Protein AF-A0A7W1ADS9-F1 (afdb_monomer_lite)

Radius of gyration: 14.91 Å; chains: 1; bounding box: 28×30×38 Å

Sequence (70 aa):
MTQEQTERIIEDLGLPDQAIQSDELPWVPQGDRVWFKPLRFDLATGRWINILKVEGSGKVNRHRHTGGQV

pLDDT: mean 88.47, std 10.44, range [53.91, 98.5]

Structure (mmCIF, N/CA/C/O backbone):
data_AF-A0A7W1ADS9-F1
#
_entry.id   AF-A0A7W1ADS9-F1
#
loop_
_atom_site.group_PDB
_atom_site.id
_atom_site.type_symbol
_atom_site.label_atom_id
_atom_site.label_alt_id
_atom_site.label_comp_id
_atom_site.label_asym_id
_atom_site.label_entity_id
_atom_site.label_seq_id
_atom_site.pdbx_PDB_ins_code
_atom_site.Cartn_x
_atom_site.Cartn_y
_atom_site.Cartn_z
_atom_site.occupancy
_atom_site.B_iso_or_equiv
_atom_site.auth_seq_id
_atom_site.auth_comp_id
_atom_site.auth_asym_id
_atom_site.auth_atom_id
_atom_site.pdbx_PDB_model_num
ATOM 1 N N . MET A 1 1 ? 9.928 -20.101 -8.197 1.00 60.69 1 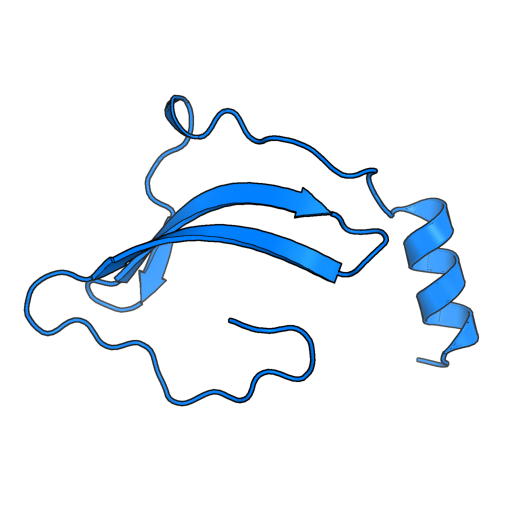MET A N 1
ATOM 2 C CA . MET A 1 1 ? 10.001 -19.038 -9.214 1.00 60.69 1 MET A CA 1
ATOM 3 C C . MET A 1 1 ? 11.448 -18.602 -9.301 1.00 60.69 1 MET A C 1
ATOM 5 O O . MET A 1 1 ? 12.035 -18.346 -8.254 1.00 60.69 1 MET A O 1
ATOM 9 N N . THR A 1 2 ? 12.052 -18.641 -10.483 1.00 89.38 2 THR A N 1
ATOM 10 C CA . THR A 1 2 ? 13.430 -18.175 -10.691 1.00 89.38 2 THR A CA 1
ATOM 11 C C . THR A 1 2 ? 13.444 -16.655 -10.856 1.00 89.38 2 THR A C 1
ATOM 13 O O . THR A 1 2 ? 12.433 -16.065 -11.232 1.00 89.38 2 THR A O 1
ATOM 16 N N . GLN A 1 3 ? 14.579 -16.009 -10.583 1.00 79.81 3 GLN A N 1
ATOM 17 C CA . GLN A 1 3 ? 14.741 -14.565 -10.793 1.00 79.81 3 GLN A CA 1
ATOM 18 C C . GLN A 1 3 ? 14.397 -14.158 -12.239 1.00 79.81 3 GLN A C 1
ATOM 20 O O . GLN A 1 3 ? 13.656 -13.208 -12.464 1.00 79.81 3 GLN A O 1
ATOM 25 N N . GLU A 1 4 ? 14.813 -14.979 -13.199 1.00 87.81 4 GLU A N 1
ATOM 26 C CA . GLU A 1 4 ? 14.549 -14.813 -14.631 1.00 87.81 4 GLU A CA 1
ATOM 27 C C . GLU A 1 4 ? 13.060 -14.960 -15.017 1.00 87.81 4 GLU A C 1
ATOM 29 O O . GLU A 1 4 ? 12.613 -14.478 -16.057 1.00 87.81 4 GLU A O 1
ATOM 34 N N . GLN A 1 5 ? 12.261 -15.668 -14.210 1.00 87.00 5 GLN A N 1
ATOM 35 C CA . GLN A 1 5 ? 10.805 -15.716 -14.385 1.00 87.00 5 GLN A CA 1
ATOM 36 C C . GLN A 1 5 ? 10.145 -14.438 -13.861 1.00 87.00 5 GLN A C 1
ATOM 38 O O . GLN A 1 5 ? 9.175 -13.973 -14.449 1.00 87.00 5 GLN A O 1
ATOM 43 N N . THR A 1 6 ? 10.667 -13.867 -12.775 1.00 81.25 6 THR A N 1
ATOM 44 C CA . THR A 1 6 ? 10.168 -12.612 -12.197 1.00 81.25 6 THR A CA 1
ATOM 45 C C . THR A 1 6 ? 10.440 -11.423 -13.114 1.00 81.25 6 THR A C 1
ATOM 47 O O . THR A 1 6 ? 9.533 -10.637 -13.362 1.00 81.25 6 THR A O 1
ATOM 50 N N . GLU A 1 7 ? 11.657 -11.314 -13.648 1.00 81.69 7 GLU A N 1
ATOM 51 C CA . GLU A 1 7 ? 12.061 -10.211 -14.534 1.00 81.69 7 GLU A CA 1
ATOM 52 C C . GLU A 1 7 ? 11.181 -10.138 -15.790 1.00 81.69 7 GLU A C 1
ATOM 54 O O . GLU A 1 7 ? 10.674 -9.074 -16.128 1.00 81.69 7 GLU A O 1
ATOM 59 N N . ARG A 1 8 ? 10.891 -11.289 -16.402 1.00 84.50 8 ARG A N 1
ATOM 60 C CA . ARG A 1 8 ? 10.030 -11.398 -17.589 1.00 84.50 8 ARG A CA 1
ATOM 61 C C . ARG A 1 8 ? 8.588 -10.962 -17.325 1.00 84.50 8 ARG A C 1
ATOM 63 O O . ARG A 1 8 ? 7.981 -10.291 -18.143 1.00 84.50 8 ARG A O 1
ATOM 70 N N . ILE A 1 9 ? 8.045 -11.301 -16.155 1.00 82.81 9 ILE A N 1
ATOM 71 C CA . ILE A 1 9 ? 6.698 -10.863 -15.761 1.00 82.81 9 ILE A CA 1
ATOM 72 C C . ILE A 1 9 ? 6.652 -9.351 -15.540 1.00 82.81 9 ILE A C 1
ATOM 74 O O . ILE A 1 9 ? 5.659 -8.719 -15.889 1.00 82.81 9 ILE A O 1
ATOM 78 N N . ILE A 1 10 ? 7.703 -8.770 -14.957 1.00 79.38 10 ILE A N 1
ATOM 79 C CA . ILE A 1 10 ? 7.795 -7.316 -14.786 1.00 79.38 10 ILE A CA 1
ATOM 80 C C . ILE A 1 10 ? 7.909 -6.630 -16.150 1.00 79.38 10 ILE A C 1
ATOM 82 O O . ILE A 1 10 ? 7.305 -5.585 -16.340 1.00 79.38 10 ILE A O 1
ATOM 86 N N . GLU A 1 11 ? 8.624 -7.205 -17.110 1.00 77.06 11 GLU A N 1
ATOM 87 C CA . GLU A 1 11 ? 8.690 -6.656 -18.467 1.00 77.06 11 GLU A CA 1
ATOM 88 C C . GLU A 1 11 ? 7.331 -6.725 -19.186 1.00 77.06 11 GLU A C 1
ATOM 90 O O . GLU A 1 11 ? 6.880 -5.729 -19.748 1.00 77.06 11 GLU A O 1
ATOM 95 N N . ASP A 1 12 ? 6.640 -7.865 -19.102 1.00 80.56 12 ASP A N 1
ATOM 96 C CA . ASP A 1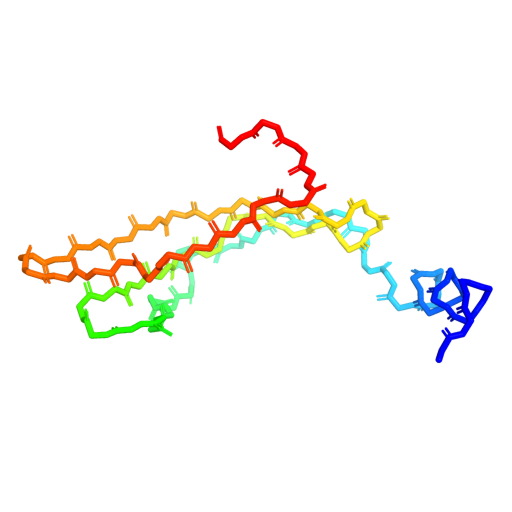 12 ? 5.381 -8.094 -19.821 1.00 80.56 12 ASP A CA 1
ATOM 97 C C . ASP A 1 12 ? 4.176 -7.372 -19.189 1.00 80.56 12 ASP A C 1
ATOM 99 O O . ASP A 1 12 ? 3.255 -6.949 -19.892 1.00 80.56 12 ASP A O 1
ATOM 103 N N . LEU A 1 13 ? 4.142 -7.267 -17.855 1.00 78.25 13 LEU A N 1
ATOM 104 C CA . LEU A 1 13 ? 2.983 -6.785 -17.087 1.00 78.25 13 LEU A CA 1
ATOM 105 C C . LEU A 1 13 ? 3.290 -5.572 -16.205 1.00 78.25 13 LEU A C 1
ATOM 107 O O . LEU A 1 13 ? 2.383 -5.035 -15.561 1.00 78.25 13 LEU A O 1
ATOM 111 N N . GLY A 1 14 ? 4.551 -5.148 -16.131 1.00 70.81 14 GLY A N 1
ATOM 112 C CA . GLY A 1 14 ? 4.959 -3.986 -15.359 1.00 70.81 14 GLY A CA 1
ATOM 113 C C . GLY A 1 14 ? 4.381 -2.732 -15.979 1.00 70.81 14 GLY A C 1
ATOM 114 O O . GLY A 1 14 ? 4.885 -2.205 -16.968 1.00 70.81 14 GLY A O 1
ATOM 115 N N . LEU A 1 15 ? 3.304 -2.236 -15.378 1.00 72.62 15 LEU A N 1
ATOM 116 C CA . LEU A 1 15 ? 2.791 -0.926 -15.732 1.00 72.62 15 LEU A CA 1
ATOM 117 C C . LEU A 1 15 ? 3.874 0.117 -15.429 1.00 72.62 15 LEU A C 1
ATOM 119 O O . LEU A 1 15 ? 4.510 0.043 -14.366 1.00 72.62 15 LEU A O 1
ATOM 123 N N . PRO A 1 16 ? 4.078 1.092 -16.334 1.00 75.94 16 PRO A N 1
ATOM 124 C CA . PRO A 1 16 ? 4.924 2.226 -16.024 1.00 75.94 16 PRO A CA 1
ATOM 125 C C . PRO A 1 16 ? 4.368 2.928 -14.791 1.00 75.94 16 PRO A C 1
ATOM 127 O O . PRO A 1 16 ? 3.195 2.787 -14.442 1.00 75.94 16 PRO A O 1
ATOM 130 N N . ASP A 1 17 ? 5.220 3.708 -14.151 1.00 88.94 17 ASP A N 1
ATOM 131 C CA . ASP A 1 17 ? 4.815 4.546 -13.042 1.00 88.94 17 ASP A CA 1
ATOM 132 C C . ASP A 1 17 ? 3.569 5.395 -13.365 1.00 88.94 17 ASP A C 1
ATOM 134 O O . ASP A 1 17 ? 3.529 6.133 -14.353 1.00 88.94 17 ASP A O 1
ATOM 138 N N . GLN A 1 18 ? 2.550 5.282 -12.514 1.00 90.31 18 GLN A N 1
ATOM 139 C CA . GLN A 1 18 ? 1.262 5.943 -12.682 1.00 90.31 18 GLN A CA 1
ATOM 140 C C . GLN A 1 18 ? 0.866 6.728 -11.439 1.00 90.31 18 GLN A C 1
ATOM 142 O O . GLN A 1 18 ? 0.805 6.191 -10.331 1.00 90.31 18 GLN A O 1
ATOM 147 N N . ALA A 1 19 ? 0.510 7.997 -11.648 1.00 93.38 19 ALA A N 1
ATOM 148 C CA . ALA A 1 19 ? -0.246 8.771 -10.676 1.00 93.38 19 ALA A CA 1
ATOM 149 C C . ALA A 1 19 ? -1.699 8.280 -10.648 1.00 93.38 19 ALA A C 1
ATOM 151 O O . ALA A 1 19 ? -2.336 8.122 -11.690 1.00 93.38 19 ALA A O 1
ATOM 152 N N . ILE A 1 20 ? -2.224 8.061 -9.448 1.00 93.50 20 ILE A N 1
ATOM 153 C CA . ILE A 1 20 ? -3.583 7.576 -9.235 1.00 93.50 20 ILE A CA 1
ATOM 154 C C . ILE A 1 20 ? -4.483 8.768 -8.912 1.00 93.50 20 ILE A C 1
ATOM 156 O O . ILE A 1 20 ? -4.137 9.591 -8.066 1.00 93.50 20 ILE A O 1
ATOM 160 N N . GLN A 1 21 ? -5.648 8.851 -9.564 1.00 95.31 21 GLN A N 1
ATOM 161 C CA . GLN A 1 21 ? -6.688 9.834 -9.234 1.00 95.31 21 GLN A CA 1
ATOM 162 C C . GLN A 1 21 ? -7.375 9.428 -7.930 1.00 95.31 21 GLN A C 1
ATOM 164 O O . GLN A 1 21 ? -8.464 8.860 -7.904 1.00 95.31 21 GLN A O 1
ATOM 169 N N . SER A 1 22 ? -6.680 9.660 -6.822 1.00 94.75 22 SER A N 1
ATOM 170 C CA . SER A 1 22 ? -7.070 9.161 -5.510 1.00 94.75 22 SER A CA 1
ATOM 171 C C . SER A 1 22 ? -8.455 9.639 -5.105 1.00 94.75 22 SER A C 1
ATOM 173 O O . SER A 1 22 ? -9.190 8.885 -4.480 1.00 94.75 22 SER A O 1
ATOM 175 N N . ASP A 1 23 ? -8.830 10.871 -5.441 1.00 94.69 23 ASP A N 1
ATOM 176 C CA . ASP A 1 23 ? -10.099 11.469 -5.016 1.00 94.69 23 ASP A CA 1
ATOM 177 C C . ASP A 1 23 ? -11.340 10.777 -5.574 1.00 94.69 23 ASP A C 1
ATOM 179 O O . ASP A 1 23 ? -12.385 10.807 -4.927 1.00 94.69 23 ASP A O 1
ATOM 183 N N . GLU A 1 24 ? -11.195 10.058 -6.684 1.00 96.44 24 GLU A N 1
ATOM 184 C CA . GLU A 1 24 ? -12.244 9.223 -7.271 1.00 96.44 24 GLU A CA 1
ATOM 185 C C . GLU A 1 24 ? -12.345 7.844 -6.596 1.00 96.44 24 GLU A C 1
ATOM 187 O O . GLU A 1 24 ? -13.317 7.115 -6.797 1.00 96.44 24 GLU A O 1
ATOM 192 N N . LEU A 1 25 ? -11.356 7.477 -5.772 1.00 94.88 25 LEU A N 1
ATOM 193 C CA . LEU A 1 25 ? -11.280 6.185 -5.099 1.00 94.88 25 LEU A CA 1
ATOM 194 C C . LEU A 1 25 ? -11.741 6.265 -3.635 1.00 94.88 25 LEU A C 1
ATOM 196 O O . LEU A 1 25 ? -11.398 7.206 -2.904 1.00 94.88 25 LEU A O 1
ATOM 200 N N . PRO A 1 26 ? -12.462 5.238 -3.151 1.00 97.12 26 PRO A N 1
ATOM 201 C CA . PRO A 1 26 ? -12.777 5.126 -1.737 1.00 97.12 26 PRO A CA 1
ATOM 202 C C . PRO A 1 26 ? -11.516 4.828 -0.911 1.00 97.12 26 PRO A C 1
ATOM 204 O O . PRO A 1 26 ? -10.503 4.342 -1.414 1.00 97.12 26 PRO A O 1
ATOM 207 N N . TRP A 1 27 ? -11.600 5.067 0.400 1.00 97.75 27 TRP A N 1
ATOM 208 C CA . TRP A 1 27 ? -10.611 4.556 1.350 1.00 97.75 27 TRP A CA 1
ATOM 209 C C . TRP A 1 27 ? -10.600 3.026 1.326 1.00 97.75 27 TRP A C 1
ATOM 211 O O . TRP A 1 27 ? -11.628 2.395 1.576 1.00 97.75 27 TRP A O 1
ATOM 221 N N . VAL A 1 28 ? -9.437 2.429 1.072 1.00 97.31 28 VAL A N 1
ATOM 222 C CA . VAL A 1 28 ? -9.286 0.974 1.006 1.00 97.31 28 VAL A CA 1
ATOM 223 C C . VAL A 1 28 ? -8.983 0.438 2.407 1.00 97.31 28 VAL A C 1
ATOM 225 O O . VAL A 1 28 ? -8.008 0.884 3.019 1.00 97.31 28 VAL A O 1
ATOM 228 N N . PRO A 1 29 ? -9.789 -0.489 2.955 1.00 97.31 29 PRO A N 1
ATOM 229 C CA . PRO A 1 29 ? -9.532 -1.059 4.273 1.00 97.31 29 PRO A CA 1
ATOM 230 C C . PRO A 1 29 ? -8.283 -1.947 4.252 1.00 97.31 29 PRO A C 1
ATOM 232 O O . PRO A 1 29 ? -8.137 -2.813 3.393 1.00 97.31 29 PRO A O 1
ATOM 235 N N . GLN A 1 30 ? -7.394 -1.746 5.226 1.00 95.75 30 GLN A N 1
ATOM 236 C CA . GLN A 1 30 ? -6.184 -2.553 5.434 1.00 95.75 30 GLN A CA 1
ATOM 237 C C . GLN A 1 30 ? -6.246 -3.362 6.738 1.00 95.75 30 GLN A C 1
ATOM 239 O O . GLN A 1 30 ? -5.625 -4.417 6.852 1.00 95.75 30 GLN A O 1
ATOM 244 N N . GLY A 1 31 ? -6.995 -2.878 7.728 1.00 95.44 31 GLY A N 1
ATOM 245 C CA . GLY A 1 31 ? -7.185 -3.529 9.019 1.00 95.44 31 GLY A CA 1
ATOM 246 C C . GLY A 1 31 ? -8.273 -2.836 9.831 1.00 95.44 31 GLY A C 1
ATOM 247 O O . GLY A 1 31 ? -8.900 -1.886 9.356 1.00 95.44 31 GLY A O 1
ATOM 248 N N . ASP A 1 32 ? -8.492 -3.294 11.063 1.00 97.25 32 ASP A N 1
ATOM 249 C CA . ASP A 1 32 ? -9.451 -2.643 11.955 1.00 97.25 32 ASP A CA 1
ATOM 250 C C . ASP A 1 32 ? -9.025 -1.192 12.215 1.00 97.25 32 ASP A C 1
ATOM 252 O O . ASP A 1 32 ? -7.959 -0.924 12.777 1.00 97.25 32 ASP A O 1
ATOM 256 N N . ARG A 1 33 ? -9.863 -0.254 11.766 1.00 98.06 33 ARG A N 1
ATOM 257 C CA . ARG A 1 33 ? -9.635 1.196 11.852 1.00 98.06 33 ARG A CA 1
ATOM 258 C C . ARG A 1 33 ? -8.377 1.688 11.119 1.00 98.06 33 ARG A C 1
ATOM 260 O O . ARG A 1 33 ? -7.816 2.724 11.485 1.00 98.06 33 ARG A O 1
ATOM 267 N N . VAL A 1 34 ? -7.928 0.950 10.101 1.00 98.50 34 VAL A N 1
ATOM 268 C CA . VAL A 1 34 ? -6.784 1.306 9.252 1.00 98.50 34 VAL A CA 1
ATOM 269 C C . VAL A 1 34 ? -7.197 1.244 7.790 1.00 98.50 34 VAL A C 1
ATOM 271 O O . VAL A 1 34 ? -7.668 0.213 7.306 1.00 98.50 34 VAL A O 1
ATOM 274 N N . TRP A 1 35 ? -6.967 2.339 7.074 1.00 98.38 35 TRP A N 1
ATOM 275 C CA . TRP A 1 35 ? -7.238 2.456 5.648 1.00 98.38 35 TRP A CA 1
ATOM 276 C C . TRP A 1 35 ? -6.072 3.114 4.936 1.00 98.38 35 TRP A C 1
ATOM 278 O O . TRP A 1 35 ? -5.335 3.896 5.535 1.00 98.38 35 TRP A O 1
ATOM 288 N N . PHE A 1 36 ? -5.964 2.881 3.636 1.00 97.50 36 PHE A N 1
ATOM 289 C CA . PHE A 1 36 ? -5.062 3.644 2.787 1.00 97.50 36 PHE A CA 1
ATOM 290 C C . PHE A 1 36 ? -5.789 4.240 1.582 1.00 97.50 36 PHE A C 1
ATOM 292 O O . PHE A 1 36 ? -6.868 3.790 1.191 1.00 97.50 36 PHE A O 1
ATOM 299 N N . LYS A 1 37 ? -5.179 5.271 0.999 1.00 97.38 37 LYS A N 1
ATOM 300 C CA . LYS A 1 37 ? -5.597 5.894 -0.254 1.00 97.38 37 LYS A CA 1
ATOM 30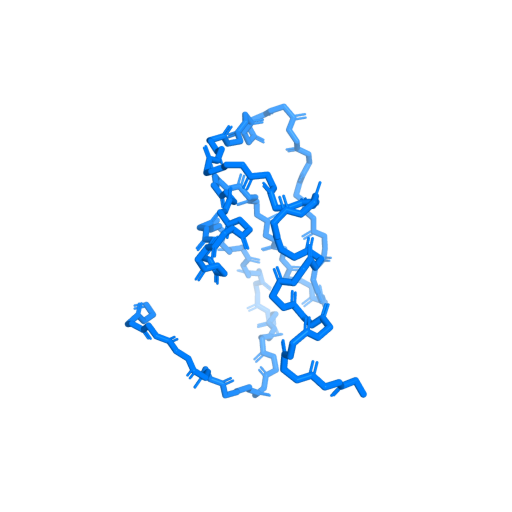1 C C . LYS A 1 37 ? -4.384 5.952 -1.192 1.00 97.38 37 LYS A C 1
ATOM 303 O O . LYS A 1 37 ? -3.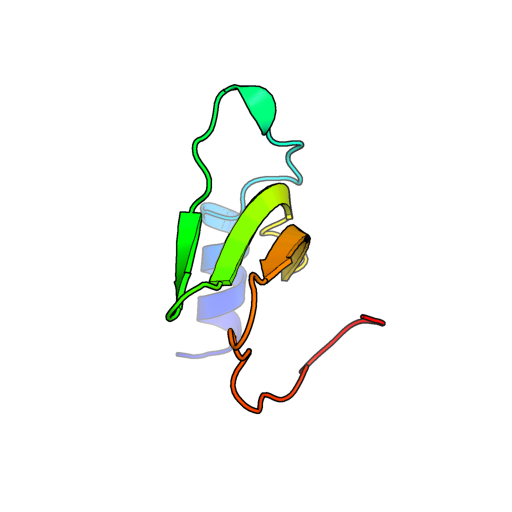393 6.591 -0.828 1.00 97.38 37 LYS A O 1
ATOM 308 N N . PRO A 1 38 ? -4.384 5.240 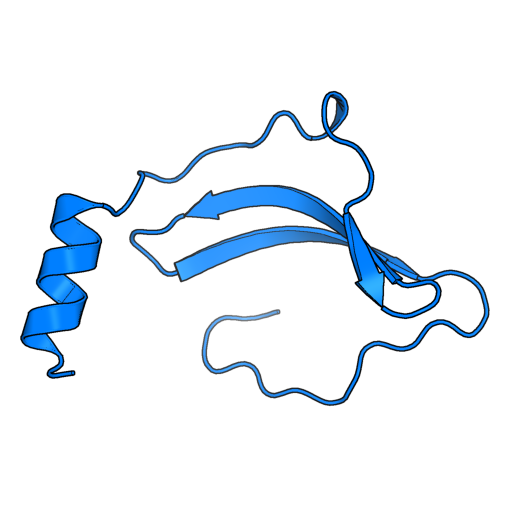-2.332 1.00 95.25 38 PRO A N 1
ATOM 309 C CA . PRO A 1 38 ? -3.215 5.159 -3.207 1.00 95.25 38 PRO A CA 1
ATOM 310 C C . PRO A 1 38 ? -3.022 6.468 -3.972 1.00 95.25 38 PRO A C 1
ATOM 312 O O . PRO A 1 38 ? -3.998 7.007 -4.481 1.00 95.25 38 PRO A O 1
ATOM 315 N N . LEU A 1 39 ? -1.784 6.956 -4.073 1.00 95.44 39 LEU A N 1
ATOM 316 C CA . LEU A 1 39 ? -1.418 8.162 -4.831 1.00 95.44 39 LEU A CA 1
ATOM 317 C C . LEU A 1 39 ? -0.604 7.838 -6.089 1.00 95.44 39 LEU A C 1
ATOM 319 O O . LEU A 1 39 ? -0.701 8.548 -7.087 1.00 95.44 39 LEU A O 1
ATOM 323 N N . ARG A 1 40 ? 0.235 6.797 -6.039 1.00 92.62 40 ARG A N 1
ATOM 324 C CA . ARG A 1 40 ? 1.148 6.432 -7.131 1.00 92.62 40 ARG A CA 1
ATOM 325 C C . ARG A 1 40 ? 1.528 4.959 -7.069 1.00 92.62 40 ARG A C 1
ATOM 327 O O . ARG A 1 40 ? 1.690 4.429 -5.966 1.00 92.62 40 ARG A O 1
ATOM 334 N N . PHE A 1 41 ? 1.704 4.331 -8.226 1.00 89.81 41 PHE A N 1
ATOM 335 C CA . PHE A 1 41 ? 2.100 2.930 -8.337 1.00 89.81 41 PHE A CA 1
ATOM 336 C C . PHE A 1 41 ? 3.101 2.738 -9.483 1.00 89.81 41 PHE A C 1
ATOM 338 O O . PHE A 1 41 ? 2.801 3.079 -10.622 1.00 89.81 41 PHE A O 1
ATOM 345 N N . ASP A 1 42 ? 4.277 2.196 -9.171 1.00 86.69 42 ASP A N 1
ATOM 346 C CA . ASP A 1 42 ? 5.356 1.890 -10.114 1.00 86.69 42 ASP A CA 1
ATOM 347 C C . ASP A 1 42 ? 5.726 0.409 -9.975 1.00 86.69 42 ASP A C 1
ATOM 349 O O . ASP A 1 42 ? 6.434 -0.001 -9.046 1.00 86.69 42 ASP A O 1
ATOM 353 N N . LEU A 1 43 ? 5.209 -0.400 -10.903 1.00 78.25 43 LEU A N 1
ATOM 354 C CA . LEU A 1 43 ? 5.440 -1.843 -10.929 1.00 78.25 43 LEU A CA 1
ATOM 355 C C . LEU A 1 43 ? 6.838 -2.211 -11.429 1.00 78.25 43 LEU A C 1
ATOM 357 O O . LEU A 1 43 ? 7.348 -3.262 -11.049 1.00 78.25 43 LEU A O 1
ATOM 361 N N . ALA A 1 44 ? 7.464 -1.353 -12.236 1.00 80.00 44 ALA A N 1
ATOM 362 C CA . ALA A 1 44 ? 8.790 -1.603 -12.785 1.00 80.00 44 ALA A CA 1
ATOM 363 C C . ALA A 1 44 ? 9.874 -1.532 -11.699 1.00 80.00 44 ALA A C 1
ATOM 365 O O . ALA A 1 44 ? 10.827 -2.309 -11.721 1.00 80.00 44 ALA A O 1
ATOM 366 N N . THR A 1 45 ? 9.724 -0.627 -10.725 1.00 79.12 45 THR A N 1
ATOM 367 C CA . THR A 1 45 ? 10.699 -0.464 -9.629 1.00 79.12 45 THR A CA 1
ATOM 368 C C . THR A 1 45 ? 10.197 -0.933 -8.263 1.00 79.12 45 THR A C 1
ATOM 370 O O . THR A 1 45 ? 10.936 -0.873 -7.277 1.00 79.12 45 THR A O 1
ATOM 373 N N . GLY A 1 46 ? 8.955 -1.420 -8.189 1.00 80.31 46 GLY A N 1
ATOM 374 C CA . GLY A 1 46 ? 8.337 -1.900 -6.954 1.00 80.31 46 GLY A CA 1
ATOM 375 C C . GLY A 1 46 ? 8.086 -0.786 -5.935 1.00 80.31 46 GLY A C 1
ATOM 376 O O . GLY A 1 46 ? 8.209 -1.016 -4.732 1.00 80.31 46 GLY A O 1
ATOM 377 N N . ARG A 1 47 ? 7.777 0.432 -6.399 1.00 85.00 47 ARG A N 1
ATOM 378 C CA . ARG A 1 47 ? 7.539 1.612 -5.552 1.00 85.00 47 ARG A CA 1
ATOM 379 C C . ARG A 1 47 ? 6.064 1.981 -5.560 1.00 85.00 47 ARG A C 1
ATOM 381 O O . ARG A 1 47 ? 5.370 1.860 -6.563 1.00 85.00 47 ARG A O 1
ATOM 388 N N . TRP A 1 48 ? 5.584 2.492 -4.436 1.00 90.06 48 TRP A N 1
ATOM 389 C CA . TRP A 1 48 ? 4.236 3.033 -4.323 1.00 90.06 48 TRP A CA 1
ATOM 390 C C . TRP A 1 48 ? 4.211 4.176 -3.317 1.00 90.06 48 TRP A C 1
ATOM 392 O O . TRP A 1 48 ? 5.092 4.297 -2.464 1.00 90.06 48 TRP A O 1
ATOM 402 N N . ILE A 1 49 ? 3.191 5.023 -3.425 1.00 93.06 49 ILE A N 1
ATOM 403 C CA . ILE A 1 49 ? 2.921 6.099 -2.470 1.00 93.06 49 ILE A CA 1
ATOM 404 C C . ILE A 1 49 ? 1.446 6.018 -2.088 1.00 93.06 49 ILE A C 1
ATOM 406 O O . ILE A 1 49 ? 0.581 5.907 -2.958 1.00 93.06 49 ILE A O 1
ATOM 410 N N . ASN A 1 50 ? 1.148 6.095 -0.792 1.00 95.25 50 ASN A N 1
ATOM 411 C CA . ASN A 1 50 ? -0.219 6.134 -0.280 1.00 95.25 50 ASN A CA 1
ATOM 412 C C . ASN A 1 50 ? -0.361 7.103 0.898 1.00 95.25 50 ASN A C 1
ATOM 414 O O . ASN A 1 50 ? 0.581 7.312 1.659 1.00 95.25 50 ASN A O 1
ATOM 418 N N . ILE A 1 51 ? -1.577 7.590 1.126 1.00 96.56 51 ILE A N 1
ATOM 419 C CA . ILE A 1 51 ? -1.972 8.204 2.397 1.00 96.56 51 ILE A CA 1
ATOM 420 C C . ILE A 1 51 ? -2.491 7.094 3.305 1.00 96.56 51 ILE A C 1
ATOM 422 O O . ILE A 1 51 ? -3.383 6.351 2.903 1.00 96.56 51 ILE A O 1
ATOM 426 N N . LEU A 1 52 ? -1.954 6.983 4.518 1.00 97.12 52 LEU A N 1
ATOM 427 C CA . LEU A 1 52 ? -2.444 6.052 5.532 1.00 97.12 52 LEU A CA 1
ATOM 428 C C . LEU A 1 52 ? -3.337 6.800 6.529 1.00 97.12 52 LEU A C 1
ATOM 430 O O . LEU A 1 52 ? -2.928 7.816 7.088 1.00 97.12 52 LEU A O 1
ATOM 434 N N . LYS A 1 53 ? -4.541 6.282 6.776 1.00 97.75 53 LYS A N 1
ATOM 435 C CA . LYS A 1 53 ? -5.466 6.770 7.801 1.00 97.75 53 LYS A CA 1
ATOM 436 C C . LYS A 1 53 ? -5.608 5.720 8.895 1.00 97.75 53 LYS A C 1
ATOM 438 O O . LYS A 1 53 ? -6.013 4.592 8.623 1.00 97.75 53 LYS A O 1
ATOM 443 N N . VAL A 1 54 ? -5.316 6.114 10.129 1.00 98.06 54 VAL A N 1
ATOM 444 C CA . VAL A 1 54 ? -5.487 5.290 11.331 1.00 98.06 54 VAL A CA 1
ATOM 445 C C . VAL A 1 54 ? -6.383 6.050 12.296 1.00 98.06 54 VAL A C 1
ATOM 447 O O . VAL A 1 54 ? -6.088 7.194 12.634 1.00 98.06 54 VAL A O 1
ATOM 450 N N . GLU A 1 55 ? -7.480 5.434 12.730 1.00 98.06 55 GLU A N 1
ATOM 451 C CA . GLU A 1 55 ? -8.436 6.076 13.635 1.00 98.06 55 GLU A CA 1
ATOM 452 C C . GLU A 1 55 ? -8.451 5.411 15.015 1.00 98.06 55 GLU A C 1
ATOM 454 O O . GLU A 1 55 ? -8.510 4.187 15.152 1.00 98.06 55 GLU A O 1
ATOM 459 N N . GLY A 1 56 ? -8.437 6.239 16.063 1.00 96.62 56 GLY A N 1
ATOM 460 C CA . GLY A 1 56 ? -8.505 5.799 17.454 1.00 96.62 56 GLY A CA 1
ATOM 461 C C . GLY A 1 56 ? -7.429 4.768 17.804 1.00 96.62 56 GLY A C 1
ATOM 462 O O . GLY A 1 56 ? -6.244 5.073 17.830 1.00 96.62 56 GLY A O 1
ATOM 463 N N . SER A 1 57 ? -7.866 3.545 18.100 1.00 96.88 57 SER A N 1
ATOM 464 C CA . SER A 1 57 ? -7.022 2.418 18.517 1.00 96.88 57 SER A CA 1
ATOM 465 C C . SER A 1 57 ? -6.533 1.532 17.363 1.00 96.88 57 SER A C 1
ATOM 467 O O . SER A 1 57 ? -6.092 0.411 17.627 1.00 96.88 57 SER A O 1
ATOM 469 N N . GLY A 1 58 ? -6.658 1.981 16.109 1.00 97.75 58 GLY A N 1
ATOM 470 C CA . GLY A 1 58 ? -6.176 1.246 14.939 1.00 97.75 58 GLY A CA 1
ATOM 471 C C . GLY A 1 58 ? -4.675 0.951 15.020 1.00 97.75 58 GLY A C 1
ATOM 472 O O . GLY A 1 58 ? -3.898 1.734 15.571 1.00 97.75 58 GLY A O 1
ATOM 473 N N . LYS A 1 59 ? -4.256 -0.206 14.498 1.00 97.06 59 LYS A N 1
ATOM 474 C CA . LYS A 1 59 ? -2.863 -0.675 14.566 1.00 97.06 59 LYS A CA 1
ATOM 475 C C . LYS A 1 59 ? -2.404 -1.202 13.217 1.00 97.06 59 LYS A C 1
ATOM 477 O O . LYS A 1 59 ? -3.069 -2.040 12.616 1.00 97.06 59 LYS A O 1
ATOM 482 N N . VAL A 1 60 ? -1.217 -0.776 12.796 1.00 95.69 60 VAL A N 1
ATOM 483 C CA . VAL A 1 60 ? -0.482 -1.439 11.718 1.00 95.69 60 VAL A CA 1
ATOM 484 C C . VAL A 1 60 ? 0.390 -2.516 12.348 1.00 95.69 60 VAL A C 1
ATOM 486 O O . VAL A 1 60 ? 1.200 -2.237 13.233 1.00 95.69 60 VAL A O 1
ATOM 489 N N . ASN A 1 61 ? 0.197 -3.763 11.923 1.00 93.94 61 ASN A N 1
ATOM 490 C CA . ASN A 1 61 ? 0.948 -4.893 12.458 1.00 93.94 61 ASN A CA 1
ATOM 491 C C . ASN A 1 61 ? 2.447 -4.758 12.163 1.00 93.94 61 ASN A C 1
ATOM 493 O O . ASN A 1 61 ? 2.857 -4.143 11.177 1.00 93.94 61 ASN A O 1
ATOM 497 N N . ARG A 1 62 ? 3.277 -5.375 13.009 1.00 95.56 62 ARG A N 1
ATOM 498 C CA . ARG A 1 62 ? 4.734 -5.418 12.830 1.00 95.56 62 ARG A CA 1
ATOM 499 C C . ARG A 1 62 ? 5.096 -5.986 11.453 1.00 95.56 62 ARG A C 1
ATOM 501 O O . ARG A 1 62 ? 4.647 -7.075 11.106 1.00 95.56 62 ARG A O 1
ATOM 508 N N . HIS A 1 63 ? 5.957 -5.286 10.721 1.00 93.31 63 HIS A N 1
ATOM 509 C CA . HIS A 1 63 ? 6.448 -5.689 9.403 1.00 93.31 63 HIS A CA 1
ATOM 510 C C . HIS A 1 63 ? 7.903 -5.242 9.197 1.00 93.31 63 HIS A C 1
ATOM 512 O O . HIS A 1 63 ? 8.450 -4.483 9.997 1.00 93.31 63 HIS A O 1
ATOM 518 N N . ARG A 1 64 ? 8.545 -5.755 8.141 1.00 92.44 64 ARG A N 1
ATOM 519 C CA . ARG A 1 64 ? 9.912 -5.401 7.738 1.00 92.44 64 ARG A CA 1
ATOM 520 C C . ARG A 1 64 ? 9.886 -4.839 6.323 1.00 92.44 64 ARG A C 1
ATOM 522 O O . ARG A 1 64 ? 9.364 -5.490 5.425 1.00 92.44 64 ARG A O 1
ATOM 529 N N . HIS A 1 65 ? 10.518 -3.688 6.123 1.00 89.56 65 HIS A N 1
ATOM 530 C CA . HIS A 1 65 ? 10.762 -3.138 4.793 1.00 89.56 65 HIS A CA 1
ATOM 531 C C . HIS A 1 65 ? 11.994 -3.808 4.182 1.00 89.56 65 HIS A C 1
ATOM 533 O O . HIS A 1 65 ? 13.043 -3.912 4.822 1.00 89.56 65 HIS A O 1
ATOM 539 N N . THR A 1 66 ? 11.856 -4.318 2.962 1.00 84.88 66 THR A N 1
ATOM 540 C CA . THR A 1 66 ? 12.938 -4.979 2.220 1.00 84.88 66 THR A CA 1
ATOM 541 C C . THR A 1 66 ? 13.708 -4.023 1.302 1.00 84.88 66 THR A C 1
ATOM 543 O O . THR A 1 66 ? 14.791 -4.396 0.863 1.00 84.88 66 THR A O 1
ATOM 546 N N . GLY A 1 67 ? 13.214 -2.799 1.061 1.00 75.56 67 GLY A N 1
ATOM 547 C CA . GLY A 1 67 ? 13.878 -1.749 0.272 1.00 75.56 67 GLY A CA 1
ATOM 548 C C . GLY A 1 67 ? 13.357 -0.331 0.581 1.00 75.56 67 GLY A C 1
ATOM 549 O O . GLY A 1 67 ? 12.297 -0.208 1.189 1.00 75.56 67 GLY A O 1
ATOM 550 N N . GLY A 1 68 ? 14.100 0.707 0.151 1.00 62.88 68 GLY A N 1
ATOM 551 C CA . GLY A 1 68 ? 13.736 2.145 0.194 1.00 62.88 68 GLY A CA 1
ATOM 552 C C . GLY A 1 68 ? 13.690 2.824 1.582 1.00 62.88 68 GLY A C 1
ATOM 553 O O . GLY A 1 68 ? 13.420 2.168 2.582 1.00 62.88 68 GLY A O 1
ATOM 554 N N . GLN A 1 69 ? 13.958 4.144 1.651 1.00 59.00 69 GLN A N 1
ATOM 555 C CA . GLN A 1 69 ? 13.614 4.971 2.826 1.00 59.00 69 GLN A CA 1
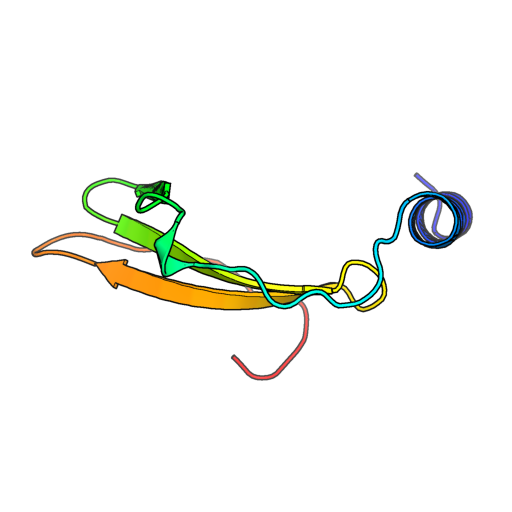ATOM 556 C C . GLN A 1 69 ? 12.090 5.133 2.879 1.00 59.00 69 GLN A C 1
ATOM 558 O O . GLN A 1 69 ? 11.480 5.489 1.870 1.00 59.00 69 GLN A O 1
ATOM 563 N N . VAL A 1 70 ? 11.517 4.809 4.037 1.00 53.91 70 VAL A N 1
ATOM 564 C CA . VAL A 1 70 ? 10.084 4.912 4.350 1.00 53.91 70 VAL A CA 1
ATOM 565 C C . VAL A 1 70 ? 9.613 6.348 4.497 1.00 53.91 70 VAL A C 1
ATOM 567 O O . VAL A 1 70 ? 10.419 7.181 4.971 1.00 53.91 70 VAL A O 1
#

Foldseek 3Di:
DDPVVVLVCCVVPFDAKDADPQVVDDFDDDDDQKTWTWGIDGSNVRDTDIDIGHDDPRDDDDDDDPDDDD

Secondary structure (DSSP, 8-state):
--HHHHHHHHHHH-PPPEE--GGGSPPEEEETTEEEEEEEEETTTTEEEEEEEE-TT--PPP----SS--